Protein AF-A0A0B8WR78-F1 (afdb_monomer)

Sequence (107 aa):
VVVANYSVIFSKTIVGEITAVERVELPVALVTRAEGDITSKVFSFAIGIKDQKTGEIFTASSEDRQWAVAQKGQCAQAEFLPYPPWQFTKKDTYFGARLVKLYECPK

pLDDT: mean 83.42, std 13.89, range [51.88, 95.88]

Nearest PDB structures (foldseek):
  2l0c-assembly1_A  TM=4.499E-01  e=1.135E+00  Salmonella enterica subsp. enterica serovar Typhi
  1o7l-assembly1_A  TM=3.760E-01  e=1.429E+00  Escherichi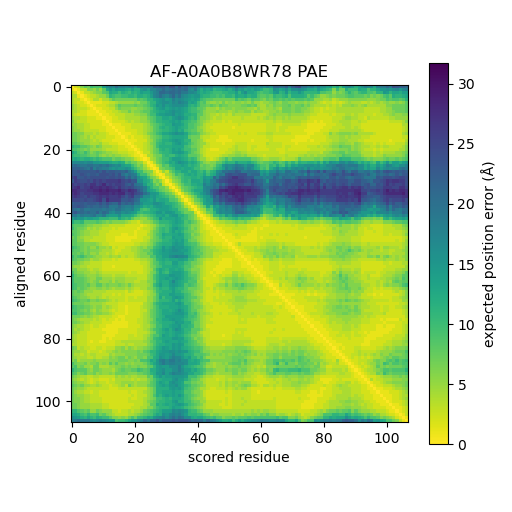a coli
  7pfo-assembly1_5  TM=4.951E-01  e=4.270E+00  Homo sapiens
  1wjj-assembly1_A  TM=3.969E-01  e=2.694E+00  Arabidopsis thaliana
  6hv9-assembly1_4  TM=4.161E-01  e=2.694E+00  Saccharomyces cerevisiae

Mean predicted aligned error: 7.6 Å

Solvent-accessible surface area (bac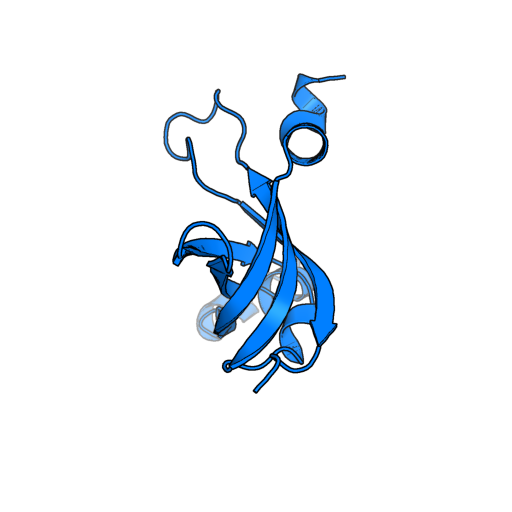kbone atoms only — not comparable to full-atom values): 6140 Å² total; per-residue (Å²): 113,64,84,86,40,38,32,71,76,63,43,43,82,44,49,26,37,26,71,40,68,41,75,52,79,72,67,68,90,62,55,84,78,46,95,82,67,61,76,62,55,74,34,27,31,41,38,30,34,31,27,70,87,81,65,49,74,51,60,25,36,22,75,46,69,73,57,78,77,56,52,65,68,30,22,34,36,31,39,34,23,36,44,53,74,88,43,69,94,44,47,95,37,34,69,28,48,45,83,76,46,78,47,80,54,86,130

Secondary structure (DSSP, 8-state):
-TTTTHHHHT-EEEEEEEEEEEE-PPPGGGGGG-TT-HHHHTT-EEEEEEETTT--EEEEEE--GGGGG--TTEEEEEEEEEPPTT-GGGTT-EEEEEEEEEEEPP-

Radius of gyration: 15.12 Å; Cα contacts (8 Å, |Δi|>4): 221; chains: 1; bounding box: 38×39×34 Å

Foldseek 3Di:
DCVVCVQVVPKDKAKAFWADKAQDDDDPVCVVVCPDDNLQNRQKIWTWGQGPPPRDIAIEIASDCVSVPADGQKIFTWIFGADDVVVVVRHPHGHHIHTPDIGHDDD

Structure (mmCIF, N/CA/C/O backbone):
data_AF-A0A0B8WR78-F1
#
_entry.id   AF-A0A0B8WR78-F1
#
loop_
_atom_site.group_PDB
_atom_site.id
_atom_site.type_symbol
_atom_site.label_atom_id
_atom_site.label_alt_id
_atom_site.label_comp_id
_atom_site.label_asym_id
_atom_site.label_entity_id
_atom_site.label_seq_id
_atom_site.pdbx_PDB_ins_code
_atom_site.Cartn_x
_atom_site.Cartn_y
_atom_site.Cartn_z
_atom_site.occupancy
_atom_site.B_iso_or_equiv
_atom_site.auth_seq_id
_atom_site.auth_comp_id
_atom_site.auth_asym_id
_atom_site.auth_atom_id
_atom_site.pdbx_PDB_model_num
ATOM 1 N N . VAL A 1 1 ? 18.158 15.852 -5.437 1.00 65.19 1 VAL A N 1
ATOM 2 C CA . VAL A 1 1 ? 17.553 15.423 -4.149 1.00 65.19 1 VAL A CA 1
ATOM 3 C C . VAL A 1 1 ? 16.081 15.043 -4.302 1.00 65.19 1 VAL A C 1
ATOM 5 O O . VAL A 1 1 ? 15.747 13.916 -3.967 1.00 65.19 1 VAL A O 1
ATOM 8 N N . VAL A 1 2 ? 15.226 15.908 -4.869 1.00 68.94 2 VAL A N 1
ATOM 9 C CA . VAL A 1 2 ? 13.781 15.629 -5.047 1.00 68.94 2 VAL A CA 1
ATOM 10 C C . VAL A 1 2 ? 13.504 14.495 -6.042 1.00 68.94 2 VAL A C 1
ATOM 12 O O . VAL A 1 2 ? 12.712 13.612 -5.747 1.00 68.94 2 VAL A O 1
ATOM 15 N N . VAL A 1 3 ? 14.204 14.462 -7.185 1.00 74.31 3 VAL A N 1
ATOM 16 C CA . VAL A 1 3 ? 13.995 13.435 -8.228 1.00 74.31 3 VAL A CA 1
ATOM 17 C C . VAL A 1 3 ? 14.272 12.018 -7.705 1.00 74.31 3 VAL A C 1
ATOM 19 O O . VAL A 1 3 ? 13.506 11.100 -7.966 1.00 74.31 3 VAL A O 1
ATOM 22 N N . ALA A 1 4 ? 15.336 11.850 -6.915 1.00 76.62 4 ALA A N 1
ATOM 23 C CA . ALA A 1 4 ? 15.741 10.552 -6.376 1.00 76.62 4 ALA A CA 1
ATOM 24 C C . ALA A 1 4 ? 14.874 10.064 -5.199 1.00 76.62 4 ALA A C 1
ATOM 26 O O . ALA A 1 4 ? 14.820 8.868 -4.955 1.00 76.62 4 ALA A O 1
ATOM 27 N N . ASN A 1 5 ? 14.192 10.967 -4.482 1.00 80.94 5 ASN A N 1
ATOM 28 C CA . ASN A 1 5 ? 13.406 10.637 -3.283 1.00 80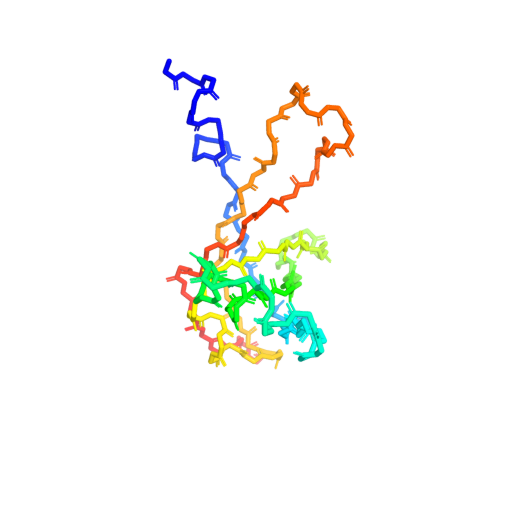.94 5 ASN A CA 1
ATOM 29 C C . ASN A 1 5 ? 11.909 10.935 -3.449 1.00 80.94 5 ASN A C 1
ATOM 31 O O . ASN A 1 5 ? 11.188 11.042 -2.460 1.00 80.94 5 ASN A O 1
ATOM 35 N N . TYR A 1 6 ? 11.435 11.093 -4.687 1.00 83.38 6 TYR A N 1
ATOM 36 C CA . TYR A 1 6 ? 10.062 11.509 -4.977 1.00 83.38 6 TYR A CA 1
ATOM 37 C C . TYR A 1 6 ? 9.030 10.629 -4.267 1.00 83.38 6 TYR A C 1
ATOM 39 O O . TYR A 1 6 ? 8.120 11.135 -3.622 1.00 83.38 6 TYR A O 1
ATOM 47 N N . SER A 1 7 ? 9.216 9.31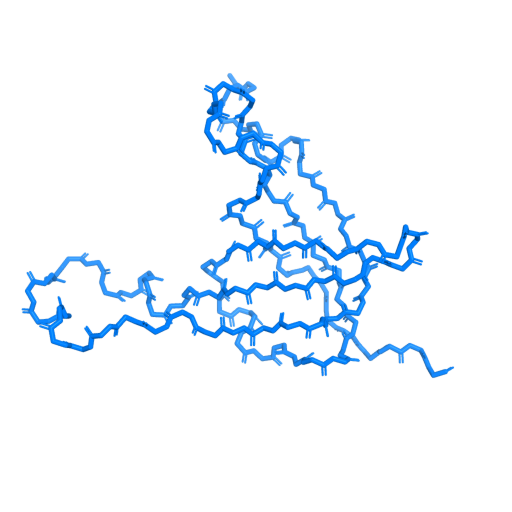3 -4.320 1.00 83.50 7 SER A N 1
ATOM 48 C CA . SER A 1 7 ? 8.300 8.342 -3.724 1.00 83.50 7 SER A CA 1
ATOM 49 C C . SER A 1 7 ? 8.156 8.474 -2.210 1.00 83.50 7 SER A C 1
ATOM 51 O O . SER A 1 7 ? 7.090 8.197 -1.678 1.00 83.50 7 SER A O 1
ATOM 53 N N . VAL A 1 8 ? 9.222 8.895 -1.527 1.00 85.00 8 VAL A N 1
ATOM 54 C CA . VAL A 1 8 ? 9.241 9.095 -0.074 1.00 85.00 8 VAL A CA 1
ATOM 55 C C . VAL A 1 8 ? 8.664 10.461 0.286 1.00 85.00 8 VAL A C 1
ATOM 57 O O . VAL A 1 8 ? 7.944 10.584 1.265 1.00 85.00 8 VAL A O 1
ATOM 60 N N . ILE A 1 9 ? 8.954 11.494 -0.508 1.00 86.12 9 ILE A N 1
ATOM 61 C CA . ILE A 1 9 ? 8.466 12.860 -0.259 1.00 86.12 9 ILE A CA 1
ATOM 62 C C . ILE A 1 9 ? 6.957 12.960 -0.506 1.00 86.12 9 ILE A C 1
ATOM 64 O O . ILE A 1 9 ? 6.249 13.630 0.239 1.00 86.12 9 ILE A O 1
ATOM 68 N N . PHE A 1 10 ? 6.475 12.314 -1.566 1.00 88.94 10 PHE A N 1
ATOM 69 C CA . PHE A 1 10 ? 5.077 12.360 -1.993 1.00 88.94 10 PHE A CA 1
ATOM 70 C C . PHE A 1 10 ? 4.309 11.101 -1.600 1.00 88.94 10 PHE A C 1
ATOM 72 O O . PHE A 1 10 ? 3.280 10.785 -2.201 1.00 88.94 10 PHE A O 1
ATOM 79 N N . SER A 1 11 ? 4.811 10.369 -0.609 1.00 91.44 11 SER A N 1
ATOM 80 C CA . SER A 1 11 ? 4.119 9.204 -0.095 1.00 91.44 11 SER A CA 1
ATOM 81 C C . SER A 1 11 ? 2.741 9.590 0.448 1.00 91.44 11 SER A C 1
ATOM 83 O O . SER A 1 11 ? 2.516 10.687 0.970 1.00 91.44 11 SER A O 1
ATOM 85 N N . LYS A 1 12 ? 1.781 8.678 0.304 1.00 92.06 12 LYS A N 1
ATOM 86 C CA . LYS A 1 12 ? 0.427 8.859 0.830 1.00 92.06 12 LYS A CA 1
ATOM 87 C C . LYS A 1 12 ? 0.185 7.891 1.968 1.00 92.06 12 LYS A C 1
ATOM 89 O O . LYS A 1 12 ? 0.300 6.684 1.799 1.00 92.06 12 LYS A O 1
ATOM 94 N N . THR A 1 13 ? -0.191 8.420 3.125 1.00 94.44 13 THR A N 1
ATOM 95 C CA . THR A 1 13 ? -0.636 7.591 4.247 1.00 94.44 13 THR A CA 1
ATOM 96 C C . THR A 1 13 ? -2.118 7.285 4.082 1.00 94.44 13 THR A C 1
ATOM 98 O O . THR A 1 13 ? -2.937 8.202 4.108 1.00 94.44 13 THR A O 1
ATOM 101 N N . ILE A 1 14 ? -2.446 6.006 3.937 1.00 94.50 14 ILE A N 1
ATOM 102 C CA . ILE A 1 14 ? -3.811 5.494 3.828 1.00 94.50 14 ILE A CA 1
ATOM 103 C C . ILE A 1 14 ? -4.141 4.728 5.103 1.00 94.50 14 ILE A C 1
ATOM 105 O O . ILE A 1 14 ? -3.317 3.957 5.606 1.00 94.50 14 ILE A O 1
ATOM 109 N N . VAL A 1 15 ? -5.336 4.964 5.640 1.00 95.50 15 VAL A N 1
ATOM 110 C CA . VAL A 1 15 ? -5.813 4.317 6.862 1.00 95.50 15 VAL A CA 1
ATOM 111 C C . VAL A 1 15 ? -7.165 3.692 6.581 1.00 95.50 15 VAL A C 1
ATOM 113 O O . VAL A 1 15 ? -8.138 4.394 6.304 1.00 95.50 15 VAL A O 1
ATOM 116 N N . GLY A 1 16 ? -7.242 2.371 6.689 1.00 95.06 16 GLY A N 1
ATOM 117 C CA . GLY A 1 16 ? -8.524 1.703 6.583 1.00 95.06 16 GLY A CA 1
ATOM 118 C C . GLY A 1 16 ? -8.461 0.195 6.499 1.00 95.06 16 GLY A C 1
ATOM 119 O O . GLY A 1 16 ? -7.492 -0.421 6.935 1.00 95.06 16 GLY 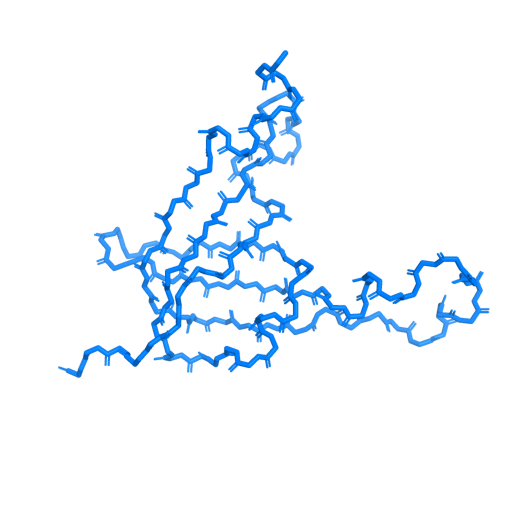A O 1
ATOM 120 N N . GLU A 1 17 ? -9.544 -0.391 6.005 1.00 95.62 17 GLU A N 1
ATOM 121 C CA . GLU A 1 17 ? -9.744 -1.836 6.023 1.00 95.62 17 GLU A CA 1
ATOM 122 C C . GLU A 1 17 ? -8.972 -2.502 4.886 1.00 95.62 17 GLU A C 1
ATOM 124 O O . GLU A 1 17 ? -9.036 -2.094 3.722 1.00 95.62 17 GLU A O 1
ATOM 129 N N . ILE A 1 18 ? -8.262 -3.570 5.221 1.00 95.31 18 ILE A N 1
ATOM 130 C CA . ILE A 1 18 ? -7.604 -4.433 4.257 1.00 95.31 18 ILE A CA 1
ATOM 131 C C . ILE A 1 18 ? -8.673 -5.217 3.498 1.00 95.31 18 ILE A C 1
ATOM 133 O O . ILE A 1 18 ? -9.331 -6.106 4.037 1.00 95.31 18 ILE A O 1
ATOM 137 N N . THR A 1 19 ? -8.798 -4.923 2.209 1.00 94.88 19 THR A N 1
ATOM 138 C CA . THR A 1 19 ? -9.728 -5.609 1.301 1.00 94.88 19 THR A CA 1
ATOM 139 C C . THR A 1 19 ? -9.122 -6.857 0.669 1.00 94.88 19 THR A C 1
ATOM 141 O O . THR A 1 19 ? -9.845 -7.830 0.439 1.00 94.88 19 THR A O 1
ATOM 144 N N . ALA A 1 20 ? -7.811 -6.846 0.412 1.00 92.00 20 ALA A N 1
ATOM 145 C CA . ALA A 1 20 ? -7.070 -7.961 -0.167 1.00 92.00 20 ALA A CA 1
ATOM 146 C C . ALA A 1 20 ? -5.580 -7.881 0.199 1.00 92.00 20 ALA A C 1
ATOM 148 O O . ALA A 1 20 ? -4.992 -6.798 0.186 1.00 92.00 20 ALA A O 1
ATOM 149 N N . VAL A 1 21 ? -4.981 -9.035 0.493 1.00 91.69 21 VAL A N 1
ATOM 150 C CA . VAL A 1 21 ? -3.527 -9.236 0.557 1.00 91.69 21 VAL A CA 1
ATOM 151 C C . VAL A 1 21 ? -3.251 -10.572 -0.107 1.00 91.69 21 VAL A C 1
ATOM 153 O O . VAL A 1 21 ? -3.651 -11.615 0.407 1.00 91.69 21 VAL A O 1
ATOM 156 N N . GLU A 1 22 ? -2.598 -10.540 -1.260 1.00 89.25 22 GLU A N 1
ATOM 157 C CA . GLU A 1 22 ? -2.288 -11.736 -2.039 1.00 89.25 22 GLU A CA 1
ATOM 158 C C . GLU A 1 22 ? -0.786 -11.833 -2.252 1.00 89.25 22 GLU A C 1
ATOM 160 O O . GLU A 1 22 ? -0.134 -10.854 -2.614 1.00 89.25 22 GLU A O 1
ATOM 165 N N . ARG A 1 23 ? -0.215 -13.018 -2.030 1.00 84.88 23 ARG A N 1
ATOM 166 C CA . ARG A 1 23 ? 1.178 -13.273 -2.395 1.00 84.88 23 ARG A CA 1
ATOM 167 C C . ARG A 1 23 ? 1.257 -13.452 -3.908 1.00 84.88 23 ARG A C 1
ATOM 169 O O . ARG A 1 23 ? 0.541 -14.270 -4.477 1.00 84.88 23 ARG A O 1
ATOM 176 N N . VAL A 1 24 ? 2.164 -12.724 -4.545 1.00 79.44 24 VAL A N 1
ATOM 177 C CA . VAL A 1 24 ? 2.470 -12.898 -5.964 1.00 79.44 24 VAL A CA 1
ATOM 178 C C . VAL A 1 24 ? 3.434 -14.078 -6.087 1.00 79.44 24 VAL A C 1
ATOM 180 O O . VAL A 1 24 ? 4.636 -13.937 -5.874 1.00 79.44 24 VAL A O 1
ATOM 183 N N . GLU A 1 25 ? 2.908 -15.268 -6.373 1.00 68.19 25 GLU A N 1
ATOM 184 C CA . GLU A 1 25 ? 3.731 -16.462 -6.583 1.00 68.19 25 GLU A CA 1
ATOM 185 C C . GLU A 1 25 ? 4.330 -16.469 -7.994 1.00 68.19 25 GLU A C 1
ATOM 187 O O . GLU A 1 25 ? 3.628 -16.325 -8.996 1.00 68.19 25 GLU A O 1
ATOM 192 N N . LEU A 1 26 ? 5.647 -16.663 -8.085 1.00 63.47 26 LEU A N 1
ATOM 193 C CA . LEU A 1 26 ? 6.307 -16.916 -9.362 1.00 63.47 26 LEU A CA 1
ATOM 194 C C . LEU A 1 26 ? 6.284 -18.416 -9.672 1.00 63.47 26 LEU A C 1
ATOM 196 O O . LEU A 1 26 ? 6.591 -19.220 -8.789 1.00 63.47 26 LEU A O 1
ATOM 200 N N . PRO A 1 27 ? 5.988 -18.819 -10.923 1.00 56.66 27 PRO A N 1
ATOM 201 C CA . PRO A 1 27 ? 6.012 -20.222 -11.302 1.00 56.66 27 PRO A CA 1
ATOM 202 C C . PRO A 1 27 ? 7.402 -20.829 -11.059 1.00 56.66 27 PRO A C 1
ATOM 204 O O . PRO A 1 27 ? 8.403 -20.371 -11.616 1.00 56.66 27 PRO A O 1
ATOM 207 N N . VAL A 1 28 ? 7.448 -21.902 -10.264 1.00 55.28 28 VAL A N 1
ATOM 208 C CA . VAL A 1 28 ? 8.673 -22.580 -9.790 1.00 55.28 28 VAL A CA 1
ATOM 209 C C . VAL A 1 28 ? 9.606 -23.006 -10.936 1.00 55.28 28 VAL A C 1
ATOM 211 O O . VAL A 1 28 ? 10.824 -23.013 -10.777 1.00 55.28 28 VAL A O 1
ATOM 214 N N . ALA A 1 29 ? 9.066 -23.273 -12.130 1.00 53.53 29 ALA A N 1
ATOM 215 C CA . ALA A 1 29 ? 9.843 -23.652 -13.315 1.00 53.53 29 ALA A CA 1
ATOM 216 C C . ALA A 1 29 ? 10.818 -22.563 -13.819 1.00 53.53 29 ALA A C 1
ATOM 218 O O . ALA A 1 29 ? 11.764 -22.877 -14.538 1.00 53.53 29 ALA A O 1
ATOM 219 N N . LEU A 1 30 ? 10.618 -21.294 -13.444 1.00 53.72 30 LEU A N 1
ATOM 220 C CA . LEU A 1 30 ? 11.520 -20.181 -13.778 1.00 53.72 30 LEU A CA 1
ATOM 221 C C . LEU A 1 30 ? 12.538 -19.877 -12.664 1.00 53.72 30 LEU A C 1
ATOM 223 O O . LEU A 1 30 ? 13.479 -19.117 -12.888 1.00 53.72 30 LEU A O 1
ATOM 227 N N . VAL A 1 31 ? 12.373 -20.474 -11.479 1.00 52.38 31 VAL A N 1
ATOM 228 C CA . VAL A 1 31 ? 13.171 -20.182 -10.275 1.00 52.38 31 VAL A CA 1
ATOM 229 C C . VAL A 1 31 ? 14.561 -20.825 -10.342 1.00 52.38 31 VAL A C 1
ATOM 231 O O . VAL A 1 31 ? 15.525 -20.254 -9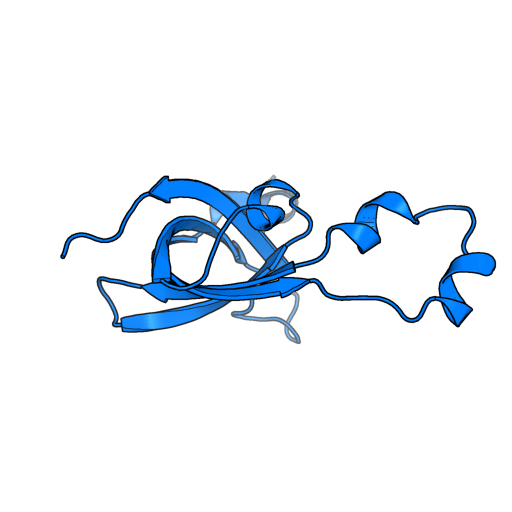.844 1.00 52.38 31 VAL A O 1
ATOM 234 N N . THR A 1 32 ? 14.713 -21.957 -11.034 1.00 51.97 32 THR A N 1
ATOM 235 C CA . THR A 1 32 ? 15.990 -22.690 -11.149 1.00 51.97 32 THR A CA 1
ATOM 236 C C . THR A 1 32 ? 16.998 -22.080 -12.129 1.00 51.97 32 THR A C 1
ATOM 238 O O . THR A 1 32 ? 18.132 -22.541 -12.186 1.00 51.97 32 THR A O 1
ATOM 241 N N . ARG A 1 33 ? 16.625 -21.049 -12.904 1.00 54.19 33 ARG A N 1
ATOM 242 C CA . ARG A 1 33 ? 17.530 -20.371 -13.861 1.00 54.19 33 ARG A CA 1
ATOM 243 C C . ARG A 1 33 ? 18.080 -19.029 -13.372 1.00 54.19 33 ARG A C 1
ATOM 245 O O . ARG A 1 33 ? 18.929 -18.454 -14.044 1.00 54.19 33 ARG A O 1
ATOM 252 N N . ALA A 1 34 ? 17.595 -18.516 -12.244 1.00 54.91 34 ALA A N 1
ATOM 253 C CA . ALA A 1 34 ? 17.944 -17.195 -11.734 1.00 54.91 34 ALA A CA 1
ATOM 254 C C . ALA A 1 34 ? 18.629 -17.313 -10.365 1.00 54.91 34 ALA A C 1
ATOM 256 O O . ALA A 1 34 ? 18.049 -16.960 -9.347 1.00 54.91 34 ALA A O 1
ATOM 257 N N . GLU A 1 35 ? 19.872 -17.796 -10.329 1.00 54.22 35 GLU A N 1
ATOM 258 C CA . GLU A 1 35 ? 20.663 -17.992 -9.096 1.00 54.22 35 GLU A CA 1
ATOM 259 C C . GLU A 1 35 ? 21.037 -16.689 -8.341 1.00 54.22 35 GLU A C 1
ATOM 261 O O . GLU A 1 35 ? 21.817 -16.731 -7.395 1.00 54.22 35 GLU A O 1
ATOM 266 N N . GLY A 1 36 ? 20.492 -15.521 -8.710 1.00 51.88 36 GLY A N 1
ATOM 267 C CA . GLY A 1 36 ? 20.949 -14.220 -8.194 1.00 51.88 36 GLY A CA 1
ATOM 268 C C . GLY A 1 36 ? 19.963 -13.379 -7.375 1.00 51.88 36 GLY A C 1
ATOM 269 O O . GLY A 1 36 ? 20.412 -12.458 -6.704 1.00 51.88 36 GLY A O 1
ATOM 270 N N . ASP A 1 37 ? 18.648 -13.633 -7.411 1.00 54.62 37 ASP A N 1
ATOM 271 C CA . ASP A 1 37 ? 17.656 -12.683 -6.854 1.00 54.62 37 ASP A CA 1
ATOM 272 C C . ASP A 1 37 ? 16.329 -13.363 -6.455 1.00 54.62 37 ASP A C 1
ATOM 274 O O . ASP A 1 37 ? 15.232 -12.966 -6.846 1.00 54.62 37 ASP A O 1
ATOM 278 N N . ILE A 1 38 ? 16.430 -14.490 -5.745 1.00 54.56 38 ILE A N 1
ATOM 279 C CA . ILE A 1 38 ? 15.270 -15.324 -5.379 1.00 54.56 38 ILE A CA 1
ATOM 280 C C . ILE A 1 38 ? 14.590 -14.804 -4.103 1.00 54.56 38 ILE A C 1
ATOM 282 O O . ILE A 1 38 ? 13.384 -14.953 -3.934 1.00 54.56 38 ILE A O 1
ATOM 286 N N . THR A 1 39 ? 15.329 -14.171 -3.192 1.00 54.16 39 THR A N 1
ATOM 287 C CA . THR A 1 39 ? 14.787 -13.773 -1.885 1.00 54.16 39 THR A CA 1
ATOM 288 C C . THR A 1 39 ? 13.880 -12.550 -1.945 1.00 54.16 39 THR A C 1
ATOM 290 O O . THR A 1 39 ? 12.983 -12.468 -1.113 1.00 54.16 39 THR A O 1
ATOM 293 N N . SER A 1 40 ? 14.074 -11.627 -2.891 1.00 54.72 40 SER A N 1
ATOM 294 C CA . SER A 1 40 ? 13.253 -10.413 -3.045 1.00 54.72 40 SER A CA 1
ATOM 295 C C . SER A 1 40 ? 11.848 -10.749 -3.558 1.00 54.72 40 SER A C 1
ATOM 297 O O . SER A 1 40 ? 10.845 -10.372 -2.954 1.00 54.72 40 SER A O 1
ATOM 299 N N . LYS A 1 41 ? 11.768 -11.580 -4.602 1.00 56.62 41 LYS A N 1
ATOM 300 C CA . LYS A 1 41 ? 10.511 -11.907 -5.289 1.00 56.62 41 LYS A CA 1
ATOM 301 C C . LYS A 1 41 ? 9.594 -12.876 -4.539 1.00 56.62 41 LYS A C 1
ATOM 303 O O . LYS A 1 41 ? 8.405 -12.942 -4.825 1.00 56.62 41 LYS A O 1
ATOM 308 N N . VAL A 1 42 ? 10.118 -13.627 -3.567 1.00 61.31 42 VAL A N 1
ATOM 309 C CA . VAL A 1 42 ? 9.313 -14.537 -2.723 1.00 61.31 42 VAL A CA 1
ATOM 310 C C . VAL A 1 42 ? 8.422 -13.766 -1.733 1.00 61.31 42 VAL A C 1
ATOM 312 O O . VAL A 1 42 ? 7.449 -14.320 -1.217 1.00 61.31 42 VAL A O 1
ATOM 315 N N . PHE A 1 43 ? 8.706 -12.481 -1.494 1.00 68.38 43 PHE A N 1
ATOM 316 C CA . PHE A 1 43 ? 7.932 -11.623 -0.590 1.00 68.38 43 PHE A CA 1
ATOM 317 C C . PHE A 1 43 ? 7.199 -10.497 -1.314 1.00 68.38 43 PHE A C 1
ATOM 319 O O . PHE A 1 43 ? 6.942 -9.462 -0.710 1.00 68.38 43 PHE A O 1
ATOM 326 N N . SER A 1 44 ? 6.847 -10.696 -2.583 1.00 82.94 44 SER A N 1
ATOM 327 C CA . SER A 1 44 ? 5.992 -9.768 -3.318 1.00 82.94 44 SER A CA 1
ATOM 328 C C . SER A 1 44 ? 4.520 -10.005 -2.960 1.00 82.94 44 SER A C 1
ATOM 330 O O . SER A 1 44 ? 3.998 -11.111 -3.105 1.00 82.94 44 SER A O 1
ATOM 332 N N . PHE A 1 45 ? 3.838 -8.958 -2.508 1.00 88.56 45 PHE A N 1
ATOM 333 C CA . PHE A 1 45 ? 2.425 -8.951 -2.148 1.00 88.56 45 PHE A CA 1
ATOM 334 C C . PHE A 1 45 ? 1.666 -7.912 -2.975 1.00 88.56 45 PHE A C 1
ATOM 336 O O . PHE A 1 45 ? 2.147 -6.797 -3.178 1.00 88.56 45 PHE A O 1
ATOM 343 N N . ALA A 1 46 ? 0.469 -8.265 -3.432 1.00 90.81 46 ALA A N 1
ATOM 344 C CA . ALA A 1 46 ? -0.530 -7.336 -3.939 1.00 90.81 46 ALA A CA 1
ATOM 345 C C . ALA A 1 46 ? -1.474 -6.967 -2.791 1.00 90.81 46 ALA A C 1
ATOM 347 O O . ALA A 1 46 ? -2.062 -7.842 -2.155 1.00 90.81 46 ALA A O 1
ATOM 348 N N . ILE A 1 47 ? -1.584 -5.674 -2.498 1.00 93.69 47 ILE A N 1
ATOM 349 C CA . ILE A 1 47 ? -2.300 -5.158 -1.330 1.00 93.69 47 ILE A CA 1
ATOM 350 C C . ILE A 1 47 ? -3.393 -4.209 -1.798 1.00 93.69 47 ILE A C 1
ATOM 352 O O . ILE A 1 47 ? -3.141 -3.336 -2.630 1.00 93.69 47 ILE A O 1
ATOM 356 N N . GLY A 1 48 ? -4.586 -4.359 -1.227 1.00 94.38 48 GLY A N 1
ATOM 357 C CA . GLY A 1 48 ? -5.719 -3.459 -1.409 1.00 94.38 48 GLY A CA 1
ATOM 358 C C . GLY A 1 48 ? -6.245 -2.961 -0.066 1.00 94.38 48 GLY A C 1
ATOM 359 O O . GLY A 1 48 ? -6.688 -3.768 0.756 1.00 94.38 48 GLY A O 1
ATOM 360 N N . ILE A 1 49 ? -6.265 -1.645 0.148 1.00 95.38 49 ILE A N 1
ATOM 361 C CA . ILE A 1 49 ? -6.811 -1.014 1.360 1.00 95.38 49 ILE A CA 1
ATOM 362 C C . ILE A 1 49 ? -7.936 -0.068 0.970 1.00 95.38 49 ILE A C 1
ATOM 364 O O . ILE A 1 49 ? -7.744 0.817 0.139 1.00 95.38 49 ILE A O 1
ATOM 368 N N . LYS A 1 50 ? -9.098 -0.234 1.596 1.00 95.75 50 LYS A N 1
ATOM 369 C CA . LYS A 1 50 ? -10.213 0.700 1.476 1.00 95.75 50 LYS A CA 1
ATOM 370 C C . LYS A 1 50 ? -10.029 1.826 2.481 1.00 95.75 50 LYS A C 1
ATOM 372 O O . LYS A 1 50 ? -10.092 1.586 3.686 1.00 95.75 50 LYS A O 1
ATOM 377 N N . ASP A 1 51 ? -9.809 3.037 1.988 1.00 93.94 51 ASP A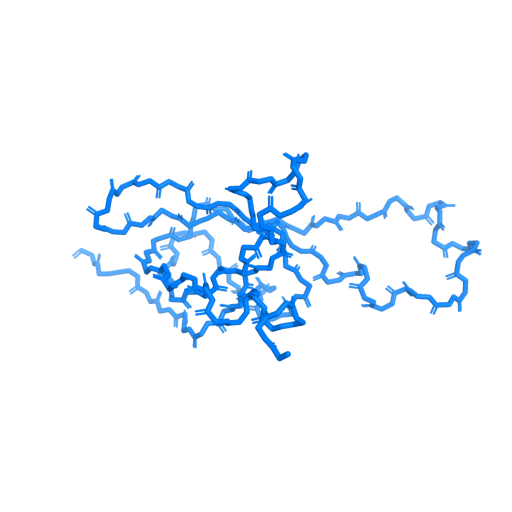 N 1
ATOM 378 C CA . ASP A 1 51 ? -9.645 4.212 2.836 1.00 93.94 51 ASP A CA 1
ATOM 379 C C . ASP A 1 51 ? -10.939 4.527 3.592 1.00 93.94 51 ASP A C 1
ATOM 381 O O . ASP A 1 51 ? -12.033 4.528 3.022 1.00 93.94 51 ASP A O 1
ATOM 385 N N . GLN A 1 52 ? -10.820 4.820 4.885 1.00 90.44 52 GLN A N 1
ATOM 386 C CA . GLN A 1 52 ? -11.979 5.126 5.727 1.00 90.44 52 GLN A CA 1
ATOM 387 C C . GLN A 1 52 ? -12.603 6.489 5.416 1.00 90.44 52 GLN A C 1
ATOM 389 O O . GLN A 1 52 ? -13.778 6.693 5.716 1.00 90.44 52 GLN A O 1
ATOM 394 N N . LYS A 1 53 ? -11.838 7.432 4.849 1.00 90.56 53 LYS A N 1
ATOM 395 C CA . LYS A 1 53 ? -12.314 8.801 4.606 1.00 90.56 53 LYS A CA 1
ATOM 396 C C . LYS A 1 53 ? -12.955 8.944 3.235 1.00 90.56 53 LYS A C 1
ATOM 398 O O . LYS A 1 53 ? -14.026 9.535 3.137 1.00 90.56 53 LYS A O 1
ATOM 403 N N . THR A 1 54 ? -12.304 8.435 2.189 1.00 91.19 54 THR A N 1
ATOM 404 C CA . THR A 1 54 ? -12.805 8.559 0.810 1.00 91.19 54 THR A CA 1
ATOM 405 C C . THR A 1 54 ? -13.645 7.363 0.371 1.00 91.19 54 THR A C 1
ATOM 407 O O . THR A 1 54 ? -14.437 7.481 -0.560 1.00 91.19 54 THR A O 1
ATOM 410 N N . GLY A 1 55 ? -13.496 6.209 1.030 1.00 90.12 55 GLY A N 1
ATOM 411 C CA . GLY A 1 55 ? -14.123 4.954 0.613 1.00 90.12 55 GLY A CA 1
ATOM 412 C C . GLY A 1 55 ? -13.477 4.319 -0.622 1.00 90.12 55 GLY A C 1
ATOM 413 O O . GLY A 1 55 ? -13.932 3.259 -1.057 1.00 90.12 55 GLY A O 1
ATOM 414 N N . GLU A 1 56 ? -12.430 4.936 -1.176 1.00 92.50 56 GLU A N 1
ATOM 415 C CA . GLU A 1 56 ? -11.689 4.433 -2.330 1.00 92.50 56 GLU A CA 1
ATOM 416 C C . GLU A 1 56 ? -10.790 3.261 -1.936 1.00 92.50 56 GLU A C 1
ATOM 418 O O . GLU A 1 56 ? -10.271 3.195 -0.820 1.00 92.50 56 GLU A O 1
ATOM 423 N N . ILE A 1 57 ? -10.580 2.335 -2.871 1.00 93.56 57 ILE A N 1
ATOM 424 C CA . ILE A 1 57 ? -9.676 1.202 -2.679 1.00 93.56 57 ILE A CA 1
ATOM 425 C C . ILE A 1 57 ? -8.336 1.543 -3.322 1.0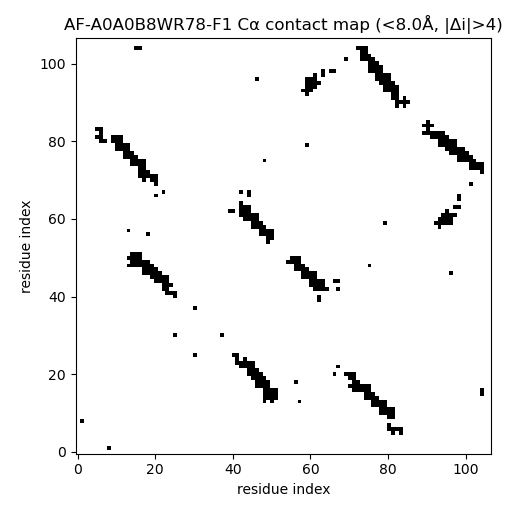0 93.56 57 ILE A C 1
ATOM 427 O O . ILE A 1 57 ? -8.221 1.624 -4.544 1.00 93.56 57 ILE A O 1
ATOM 431 N N . PHE A 1 58 ? -7.319 1.721 -2.487 1.00 93.44 58 PHE A N 1
ATOM 432 C CA . PHE A 1 58 ? -5.945 1.933 -2.917 1.00 93.44 58 PHE A CA 1
ATOM 433 C C . PHE A 1 58 ? -5.245 0.592 -3.086 1.00 93.44 58 PHE A C 1
ATOM 435 O O . PHE A 1 58 ? -5.231 -0.230 -2.168 1.00 93.44 58 PHE A O 1
ATOM 442 N N . THR A 1 59 ? -4.632 0.392 -4.252 1.00 92.88 59 THR A N 1
ATOM 443 C CA . THR A 1 59 ? -3.899 -0.831 -4.584 1.00 92.88 59 THR A CA 1
ATOM 444 C C . THR A 1 59 ? -2.427 -0.547 -4.834 1.00 92.88 59 THR A C 1
ATOM 446 O O . THR A 1 59 ? -2.089 0.420 -5.522 1.00 92.88 59 THR A O 1
ATOM 449 N N . ALA A 1 60 ? -1.554 -1.408 -4.321 1.00 91.62 60 ALA A N 1
ATOM 450 C CA . ALA A 1 60 ? -0.120 -1.354 -4.579 1.00 91.62 60 ALA A CA 1
ATOM 451 C C . ALA A 1 60 ? 0.495 -2.752 -4.534 1.00 91.62 60 ALA A C 1
ATOM 453 O O . ALA A 1 60 ? -0.017 -3.655 -3.870 1.00 91.62 60 ALA A O 1
ATOM 454 N N . SER A 1 61 ? 1.634 -2.906 -5.199 1.00 88.75 61 SER A N 1
ATOM 455 C CA . SER A 1 61 ? 2.543 -4.018 -4.930 1.00 88.75 61 SER A CA 1
ATOM 456 C C . SER A 1 61 ? 3.481 -3.643 -3.782 1.00 88.75 61 SER A C 1
ATOM 458 O O . SER A 1 61 ? 3.787 -2.468 -3.594 1.00 88.75 61 SER A O 1
ATOM 460 N N . SER A 1 62 ? 3.934 -4.616 -2.999 1.00 88.75 62 SER A N 1
ATOM 461 C CA . SER A 1 62 ? 4.938 -4.406 -1.956 1.00 88.75 62 SER A CA 1
ATOM 462 C C . SER A 1 62 ? 5.829 -5.624 -1.798 1.00 88.75 62 SER A C 1
ATOM 464 O O . SER A 1 62 ? 5.352 -6.749 -1.882 1.00 88.75 62 SER A O 1
ATOM 466 N N . GLU A 1 63 ? 7.108 -5.401 -1.527 1.00 86.25 63 GLU A N 1
ATOM 467 C CA . GLU A 1 63 ? 8.079 -6.449 -1.208 1.00 86.25 63 GLU A CA 1
ATOM 468 C C . GLU A 1 63 ? 8.413 -6.423 0.291 1.00 86.25 63 GLU A C 1
ATOM 470 O O . GLU A 1 63 ? 9.563 -6.260 0.695 1.00 86.25 63 GLU A O 1
ATOM 475 N N . ASP A 1 64 ? 7.385 -6.502 1.141 1.00 83.81 64 ASP A N 1
ATOM 476 C CA . ASP A 1 64 ? 7.524 -6.390 2.596 1.00 83.81 64 ASP A CA 1
ATOM 477 C C . ASP A 1 64 ? 6.873 -7.582 3.308 1.00 83.81 64 ASP A C 1
ATOM 479 O O . ASP A 1 64 ? 5.669 -7.830 3.215 1.00 83.81 64 ASP A O 1
ATOM 483 N N . ARG A 1 65 ? 7.697 -8.311 4.071 1.00 86.00 65 ARG A N 1
ATOM 484 C CA . ARG A 1 65 ? 7.299 -9.497 4.843 1.00 86.00 65 ARG A CA 1
ATOM 485 C C . ARG A 1 65 ? 6.254 -9.189 5.907 1.00 86.00 65 ARG A C 1
ATOM 487 O O . ARG A 1 65 ? 5.541 -10.104 6.309 1.00 86.00 65 ARG A O 1
ATOM 494 N N . GLN A 1 66 ? 6.145 -7.941 6.356 1.00 88.88 66 GLN A N 1
ATOM 495 C CA . GLN A 1 66 ? 5.128 -7.544 7.328 1.00 88.88 66 GLN A CA 1
ATOM 496 C C . GLN A 1 66 ? 3.705 -7.746 6.791 1.00 88.88 66 GLN A C 1
ATOM 498 O O . GLN A 1 66 ? 2.798 -8.032 7.567 1.00 88.88 66 GLN A O 1
ATOM 503 N N . TRP A 1 67 ? 3.504 -7.703 5.469 1.00 91.12 67 TRP A N 1
ATOM 504 C CA . TRP A 1 67 ? 2.205 -8.016 4.866 1.00 91.12 67 TRP A CA 1
ATOM 505 C C . TRP A 1 67 ? 1.838 -9.496 4.936 1.00 91.12 67 TRP A C 1
ATOM 507 O O . TRP A 1 67 ? 0.662 -9.824 4.847 1.00 91.12 67 TRP A O 1
ATOM 517 N N . ALA A 1 68 ? 2.798 -10.394 5.173 1.00 88.19 68 ALA A N 1
ATOM 518 C CA . ALA A 1 68 ? 2.530 -11.828 5.265 1.00 88.19 68 ALA A CA 1
ATOM 519 C C . ALA A 1 68 ? 1.612 -12.207 6.440 1.00 88.19 68 ALA A C 1
ATOM 521 O O . ALA A 1 68 ? 0.994 -13.267 6.403 1.00 88.19 68 ALA A O 1
ATOM 522 N N . VAL A 1 69 ? 1.552 -11.374 7.485 1.00 90.12 69 VAL A N 1
ATOM 523 C CA . VAL A 1 69 ? 0.696 -11.597 8.664 1.00 90.12 69 VAL A CA 1
ATOM 524 C C . VAL A 1 69 ? -0.604 -10.798 8.619 1.00 90.12 69 VAL A C 1
ATOM 526 O O . VAL A 1 69 ? -1.490 -11.032 9.438 1.00 90.12 69 VAL A O 1
ATOM 529 N N . ALA A 1 70 ? -0.720 -9.855 7.684 1.00 92.69 70 ALA A N 1
ATOM 530 C CA . ALA A 1 70 ? -1.889 -9.006 7.548 1.00 92.69 70 ALA A CA 1
ATOM 531 C C . ALA A 1 70 ? -3.031 -9.784 6.884 1.00 92.69 70 ALA A C 1
ATOM 533 O O . ALA A 1 70 ? -2.832 -10.474 5.884 1.00 92.69 70 ALA A O 1
ATOM 534 N N . GLN A 1 71 ? -4.234 -9.670 7.439 1.00 92.12 71 GLN A N 1
ATOM 535 C CA . GLN A 1 71 ? -5.405 -10.403 6.970 1.00 92.12 71 GLN A CA 1
ATOM 536 C C . GLN A 1 71 ? -6.489 -9.455 6.468 1.00 92.12 71 GLN A C 1
ATOM 538 O O . GLN A 1 71 ? -6.643 -8.328 6.941 1.00 92.12 71 GLN A O 1
ATOM 543 N N . LYS A 1 72 ? -7.282 -9.944 5.513 1.00 92.94 72 LYS A N 1
ATOM 544 C CA . LYS A 1 72 ? -8.487 -9.256 5.048 1.00 92.94 72 LYS A CA 1
ATOM 545 C C . LYS A 1 72 ? -9.443 -9.007 6.221 1.00 92.94 72 LYS A C 1
ATOM 547 O O . LYS A 1 72 ? -9.656 -9.899 7.038 1.00 92.94 72 LYS A O 1
ATOM 552 N N . GLY A 1 73 ? -10.026 -7.812 6.280 1.00 91.81 73 GLY A N 1
ATOM 553 C CA . GLY A 1 73 ? -10.935 -7.384 7.350 1.00 91.81 73 GLY A CA 1
ATOM 554 C C . GLY A 1 73 ? -10.246 -6.747 8.561 1.00 91.81 73 GLY A C 1
ATOM 555 O O . GLY A 1 73 ? -10.921 -6.180 9.417 1.00 91.81 73 GLY A O 1
ATOM 556 N N . GLN A 1 74 ? -8.912 -6.794 8.647 1.00 94.19 74 GLN A N 1
ATOM 557 C CA . GLN A 1 74 ? -8.164 -5.994 9.619 1.00 94.19 74 GLN A CA 1
ATOM 558 C C . GLN A 1 74 ? -7.998 -4.562 9.115 1.00 94.19 74 GLN A C 1
ATOM 560 O O . GLN A 1 74 ? -8.045 -4.301 7.913 1.00 94.19 74 GLN A O 1
ATOM 565 N N . CYS A 1 75 ? -7.762 -3.630 10.031 1.00 95.00 75 CYS A N 1
ATOM 566 C CA . CYS A 1 75 ? -7.462 -2.253 9.689 1.00 95.00 75 CYS A CA 1
ATOM 567 C C . CYS A 1 75 ? -5.950 -2.031 9.701 1.00 95.00 75 CYS A C 1
ATOM 569 O O . CYS A 1 75 ? -5.228 -2.500 10.583 1.00 95.00 75 CYS A O 1
ATOM 571 N N . ALA A 1 76 ? -5.460 -1.296 8.710 1.00 95.50 76 ALA A N 1
ATOM 572 C CA . ALA A 1 76 ? -4.056 -0.966 8.586 1.00 95.50 76 ALA A CA 1
ATOM 573 C C . ALA A 1 76 ? -3.858 0.518 8.300 1.00 95.50 76 ALA A C 1
ATOM 575 O O . ALA A 1 76 ? -4.622 1.156 7.577 1.00 95.50 76 ALA A O 1
ATOM 576 N N . GLN A 1 77 ? -2.772 1.042 8.856 1.00 95.88 77 GLN A N 1
ATOM 577 C CA . GLN A 1 77 ? -2.157 2.275 8.401 1.00 95.88 77 GLN A CA 1
ATOM 578 C C . GLN A 1 77 ? -0.979 1.881 7.519 1.00 95.88 77 GLN A C 1
ATOM 580 O O . GLN A 1 77 ? -0.028 1.256 7.998 1.00 95.88 77 GLN A O 1
ATOM 585 N N . ALA A 1 78 ? -1.040 2.251 6.246 1.00 95.00 78 ALA A N 1
ATOM 586 C CA . ALA A 1 78 ? 0.010 1.962 5.286 1.00 95.00 78 ALA A CA 1
ATOM 587 C C . ALA A 1 78 ? 0.427 3.215 4.528 1.00 95.00 78 ALA A C 1
ATOM 589 O O . ALA A 1 78 ? -0.367 4.121 4.278 1.00 95.00 78 ALA A O 1
ATOM 590 N N . GLU A 1 79 ? 1.693 3.251 4.150 1.00 95.12 79 GLU A N 1
ATOM 591 C CA . GLU A 1 79 ? 2.265 4.326 3.361 1.00 95.12 79 GLU A CA 1
ATOM 592 C C . GLU A 1 79 ? 2.493 3.850 1.930 1.00 95.12 79 GLU A C 1
ATOM 594 O O . GLU A 1 79 ? 3.296 2.954 1.668 1.00 95.12 79 GLU A O 1
ATOM 599 N N . PHE A 1 80 ? 1.751 4.454 1.013 1.00 93.88 80 PHE A N 1
ATOM 600 C CA . PHE A 1 80 ? 1.777 4.170 -0.407 1.00 93.88 80 PHE A CA 1
ATOM 601 C C . PHE A 1 80 ? 2.816 5.052 -1.093 1.00 93.88 80 PHE A C 1
ATOM 603 O O . PHE A 1 80 ? 2.797 6.279 -0.971 1.00 93.88 80 PHE A O 1
ATOM 610 N N . LEU A 1 81 ? 3.715 4.410 -1.831 1.00 92.69 81 LEU A N 1
ATOM 611 C CA . LEU A 1 81 ? 4.838 5.033 -2.521 1.00 92.69 81 LEU A CA 1
ATOM 612 C C . LEU A 1 81 ? 4.478 5.214 -4.001 1.00 92.69 81 LEU A C 1
ATOM 614 O O . LEU A 1 81 ? 4.424 4.220 -4.736 1.00 92.69 81 LEU A O 1
ATOM 618 N N . PRO A 1 82 ? 4.178 6.445 -4.457 1.00 92.50 82 PRO A N 1
ATOM 619 C CA . PRO A 1 82 ? 3.762 6.669 -5.832 1.00 92.50 82 PRO A CA 1
ATOM 620 C C . PRO A 1 82 ? 4.942 6.544 -6.786 1.00 92.50 82 PRO A C 1
ATOM 622 O O . PRO A 1 82 ? 6.078 6.918 -6.467 1.00 92.50 82 PRO A O 1
ATOM 625 N N . TYR A 1 83 ? 4.655 6.079 -7.997 1.00 89.44 83 TYR A N 1
ATOM 626 C CA . TYR A 1 83 ? 5.599 6.236 -9.089 1.00 89.44 83 TYR A CA 1
ATOM 627 C C . TYR A 1 83 ? 5.816 7.722 -9.388 1.00 89.44 83 TYR A C 1
ATOM 629 O O . TYR A 1 83 ? 4.879 8.524 -9.325 1.00 89.44 83 TYR A O 1
ATOM 637 N N . PRO A 1 84 ? 7.044 8.112 -9.753 1.00 88.94 84 PRO A N 1
ATOM 638 C CA . PRO A 1 84 ? 7.291 9.479 -10.153 1.00 88.94 84 PRO A CA 1
ATOM 639 C C . PRO A 1 84 ? 6.532 9.880 -11.426 1.00 88.94 84 PRO A C 1
ATOM 641 O O . PRO A 1 84 ? 6.389 9.064 -12.337 1.00 88.94 84 PRO A O 1
ATOM 644 N N . PRO A 1 85 ? 6.123 11.154 -11.563 1.00 86.19 85 PRO A N 1
ATOM 645 C CA . PRO A 1 85 ? 5.244 11.611 -12.639 1.00 86.19 85 PRO A CA 1
ATOM 646 C C . PRO A 1 85 ? 5.893 11.570 -14.028 1.00 86.19 85 PRO A C 1
ATOM 648 O O . PRO A 1 85 ? 5.182 11.596 -15.028 1.00 86.19 85 PRO A O 1
ATOM 651 N N . TRP A 1 86 ? 7.226 11.485 -14.107 1.00 86.75 86 TRP A N 1
ATOM 652 C CA . TRP A 1 86 ? 7.956 11.293 -15.366 1.00 86.75 86 TRP A CA 1
ATOM 653 C C . TRP A 1 86 ? 7.901 9.847 -15.887 1.00 86.75 86 TRP A C 1
ATOM 655 O O . TRP A 1 86 ? 8.294 9.595 -17.024 1.00 86.75 86 TRP A O 1
ATOM 665 N N . GLN A 1 87 ? 7.398 8.890 -15.098 1.00 86.31 87 GLN A N 1
ATOM 666 C CA . GLN A 1 87 ? 7.064 7.546 -15.573 1.00 86.31 87 GLN A CA 1
ATOM 667 C C . GLN A 1 87 ? 5.615 7.516 -16.068 1.00 86.31 87 GLN A C 1
ATOM 669 O O . GLN A 1 87 ? 4.715 7.022 -15.394 1.00 86.31 87 GLN A O 1
ATOM 674 N N . PHE A 1 88 ? 5.385 8.056 -17.264 1.00 86.12 88 PHE A N 1
ATOM 675 C CA . PHE A 1 88 ? 4.038 8.294 -17.797 1.00 86.12 88 PHE A CA 1
ATOM 676 C C . PHE A 1 88 ? 3.152 7.043 -17.886 1.00 86.12 88 PHE A C 1
ATOM 678 O O . PHE A 1 88 ? 1.942 7.146 -17.723 1.00 86.12 88 PHE A O 1
ATOM 685 N N . THR A 1 89 ? 3.735 5.859 -18.091 1.00 88.00 89 THR A N 1
ATOM 686 C CA . THR A 1 89 ? 3.000 4.582 -18.168 1.00 88.00 89 THR A CA 1
ATOM 687 C C . THR A 1 89 ? 2.490 4.080 -16.820 1.00 88.00 89 THR A C 1
ATOM 689 O O . THR A 1 89 ? 1.637 3.199 -16.780 1.00 88.00 89 THR A O 1
ATOM 692 N N . LYS A 1 90 ? 3.024 4.617 -15.722 1.00 83.56 90 LYS A N 1
ATOM 693 C CA . LYS A 1 90 ? 2.703 4.230 -14.344 1.00 83.56 90 LYS A CA 1
ATOM 694 C C . LYS A 1 90 ? 2.253 5.422 -13.505 1.00 83.56 90 LYS A C 1
ATOM 696 O O . LYS A 1 90 ? 2.218 5.346 -12.276 1.00 83.56 90 LYS A O 1
ATOM 701 N N . LYS A 1 91 ? 1.931 6.534 -14.164 1.00 78.44 91 LYS A N 1
ATOM 702 C CA . LYS A 1 91 ? 1.446 7.741 -13.508 1.00 78.44 91 LYS A CA 1
ATOM 703 C C . LYS A 1 91 ? 0.211 7.401 -12.667 1.00 78.44 91 LYS A C 1
ATOM 705 O O . LYS A 1 91 ? -0.619 6.603 -13.087 1.00 78.44 91 LYS A O 1
ATOM 710 N N . ASP A 1 92 ? 0.137 7.984 -11.475 1.00 80.00 92 ASP A N 1
ATOM 711 C CA . ASP A 1 92 ? -0.956 7.795 -10.512 1.00 80.00 92 ASP A CA 1
ATOM 712 C C . ASP A 1 92 ? -1.091 6.359 -9.958 1.00 80.00 92 ASP A C 1
ATOM 714 O O . ASP A 1 92 ? -2.081 6.030 -9.309 1.00 80.00 92 ASP A O 1
ATOM 718 N N . THR A 1 93 ? -0.066 5.516 -10.141 1.00 87.69 93 THR A N 1
ATOM 719 C CA . THR A 1 93 ? 0.020 4.181 -9.525 1.00 87.69 93 THR A CA 1
ATOM 720 C C . THR A 1 93 ? 1.096 4.127 -8.439 1.00 87.69 93 THR A C 1
ATOM 722 O O . THR A 1 93 ? 1.959 5.007 -8.343 1.00 87.69 93 THR A O 1
ATOM 725 N N . TYR A 1 94 ? 1.060 3.078 -7.617 1.00 90.44 94 TYR A N 1
ATOM 726 C CA . TYR A 1 94 ? 1.969 2.885 -6.488 1.00 90.44 94 TYR A CA 1
ATOM 727 C C . TYR A 1 94 ? 2.813 1.627 -6.684 1.00 90.44 94 TYR A C 1
ATOM 729 O O . TYR A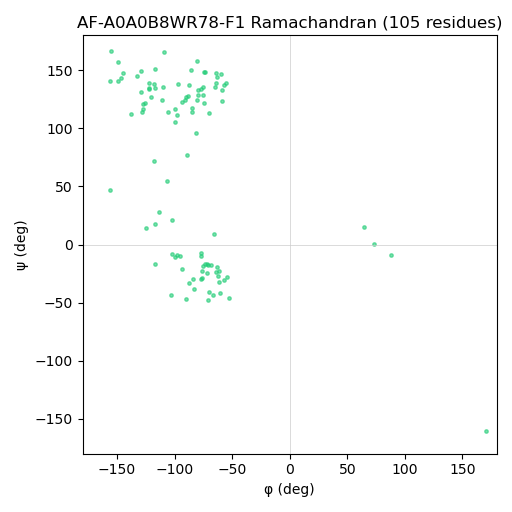 1 94 ? 2.294 0.569 -7.041 1.00 90.44 94 TYR A O 1
ATOM 737 N N . PHE A 1 95 ? 4.116 1.738 -6.431 1.00 88.00 95 PHE A N 1
ATOM 738 C CA . PHE A 1 95 ? 5.052 0.611 -6.535 1.00 88.00 95 PHE A CA 1
ATOM 739 C C . PHE A 1 95 ? 5.354 -0.057 -5.197 1.00 88.00 95 PHE A C 1
ATOM 741 O O . PHE A 1 95 ? 6.042 -1.072 -5.167 1.00 88.00 95 PHE A O 1
ATOM 748 N N . GLY A 1 96 ? 4.903 0.558 -4.107 1.00 89.88 96 GLY A N 1
ATOM 749 C CA . GLY A 1 96 ? 5.180 0.127 -2.750 1.00 89.88 96 GLY A CA 1
ATOM 750 C C . GLY A 1 96 ? 4.024 0.482 -1.830 1.00 89.88 96 GLY A C 1
ATOM 751 O O . GLY A 1 96 ? 3.468 1.577 -1.925 1.00 89.88 96 GLY A O 1
ATOM 752 N N . ALA A 1 97 ? 3.714 -0.420 -0.906 1.00 93.06 97 ALA A N 1
ATOM 753 C CA . ALA A 1 97 ? 2.914 -0.131 0.275 1.00 93.06 97 ALA A CA 1
ATOM 754 C C . ALA A 1 97 ? 3.672 -0.617 1.510 1.00 93.06 97 ALA A C 1
ATOM 756 O O . ALA A 1 97 ? 3.895 -1.815 1.685 1.00 93.06 97 ALA A O 1
ATOM 757 N N . ARG A 1 98 ? 4.092 0.309 2.368 1.00 92.94 98 ARG A N 1
ATOM 758 C CA . ARG A 1 98 ? 4.763 -0.007 3.631 1.00 92.94 98 ARG A CA 1
ATOM 759 C C . ARG A 1 98 ? 3.726 -0.127 4.737 1.00 92.94 98 ARG A C 1
ATOM 761 O O . ARG A 1 98 ? 2.977 0.823 4.960 1.00 92.94 98 ARG A O 1
ATOM 768 N N . LEU A 1 99 ? 3.695 -1.255 5.443 1.00 93.94 99 LEU A N 1
ATOM 769 C CA . LEU A 1 99 ? 2.827 -1.409 6.609 1.00 93.94 99 LEU A CA 1
ATOM 770 C C . LEU A 1 99 ? 3.416 -0.612 7.782 1.00 93.94 99 LEU A C 1
ATOM 772 O O . LEU A 1 99 ? 4.562 -0.826 8.165 1.00 93.94 99 LEU A O 1
ATOM 776 N N . VAL A 1 100 ? 2.649 0.333 8.329 1.00 94.94 100 VAL A N 1
ATOM 777 C CA . VAL A 1 100 ? 3.073 1.167 9.471 1.00 94.94 100 VAL A CA 1
ATOM 778 C C . VAL A 1 100 ? 2.416 0.683 10.759 1.00 94.94 100 VAL A C 1
ATOM 780 O O . VAL A 1 100 ? 3.073 0.603 11.795 1.00 94.94 100 VAL A O 1
ATOM 783 N N . LYS A 1 101 ? 1.118 0.362 10.707 1.00 94.31 101 LYS A N 1
ATOM 784 C CA . LYS A 1 101 ? 0.367 -0.222 11.827 1.00 94.31 101 LYS A CA 1
ATOM 785 C C . LYS A 1 101 ? -0.666 -1.210 11.313 1.00 94.31 101 LYS A C 1
ATOM 787 O O . LYS A 1 101 ? -1.257 -0.982 10.262 1.00 94.31 101 LYS A O 1
ATOM 792 N N . LEU A 1 102 ? -0.929 -2.237 12.110 1.00 95.31 102 LEU A N 1
ATOM 793 C CA . LEU A 1 102 ? -1.979 -3.227 11.899 1.00 95.31 102 LEU A CA 1
ATOM 794 C C . LEU A 1 102 ? -2.788 -3.347 13.193 1.00 95.31 102 LEU A C 1
ATOM 796 O O . LEU A 1 102 ? -2.204 -3.432 14.273 1.00 95.31 102 LEU A O 1
ATOM 800 N N . TYR A 1 103 ? -4.111 -3.290 13.093 1.00 94.94 103 TYR A N 1
ATOM 801 C CA . TYR A 1 103 ? -5.020 -3.303 14.237 1.00 94.94 103 TYR A CA 1
ATOM 802 C C . TYR A 1 103 ? -6.401 -3.837 13.837 1.00 94.94 103 TYR A C 1
ATOM 804 O O . TYR A 1 103 ? -6.722 -3.982 12.657 1.00 94.94 103 TYR A O 1
ATOM 812 N N . GLU A 1 104 ? -7.237 -4.153 14.822 1.00 91.62 104 GLU A N 1
ATOM 813 C CA . GLU A 1 104 ? -8.614 -4.576 14.563 1.00 91.62 104 GLU A CA 1
ATOM 814 C C . GLU A 1 104 ? -9.480 -3.377 14.177 1.00 91.62 104 GLU A C 1
ATOM 816 O O . GLU A 1 104 ? -9.411 -2.319 14.807 1.00 91.62 104 GLU A O 1
ATOM 821 N N . CYS A 1 105 ? -10.305 -3.529 13.140 1.00 88.50 105 CYS A N 1
ATOM 822 C CA . CYS A 1 105 ? -11.256 -2.484 12.798 1.00 88.50 105 CYS A CA 1
ATOM 823 C C . CYS A 1 105 ? -12.274 -2.296 13.937 1.00 88.50 105 CYS A C 1
ATOM 825 O O . CYS A 1 105 ? -12.737 -3.288 14.509 1.00 88.50 105 CYS A O 1
ATOM 827 N N . PRO A 1 106 ? -12.634 -1.045 14.275 1.00 83.25 106 PRO A N 1
ATOM 828 C CA . PRO A 1 106 ? -13.711 -0.794 15.223 1.00 83.25 106 PRO A CA 1
ATOM 829 C C . PRO A 1 106 ? -15.006 -1.434 14.702 1.00 83.25 106 PRO A C 1
ATOM 831 O O . PRO A 1 106 ? -15.319 -1.308 13.517 1.00 83.25 106 PRO A O 1
ATOM 834 N N . LYS A 1 107 ? -15.701 -2.158 15.585 1.00 66.69 107 LYS A N 1
ATOM 835 C CA . LYS A 1 107 ? -16.998 -2.786 15.303 1.00 66.69 107 LYS A CA 1
ATOM 836 C C . LYS A 1 107 ? -18.123 -1.763 15.292 1.00 66.69 107 LYS A C 1
ATOM 838 O O . LYS A 1 107 ? -18.074 -0.845 16.141 1.00 66.69 107 LYS A O 1
#